Protein AF-A0A7Z9H0T7-F1 (afdb_monomer_lite)

pLDDT: mean 76.83, std 23.68, range [34.0, 98.31]

Secondary structure (DSSP, 8-state):
-------------------------------------SS----EE-TTSSEEEEEEE-GGG-EEEEEEETTTTEEEESS-HHHHHHHHIIIII----GGG--EEEEEEETTTTEEEEEETTEEEEEETTTTEEEEEPPPPPPPPPPP-------------------------

Structure (mmCIF, N/CA/C/O backbone):
data_AF-A0A7Z9H0T7-F1
#
_entry.id   AF-A0A7Z9H0T7-F1
#
loop_
_atom_site.group_PDB
_atom_site.id
_atom_site.type_symbol
_atom_site.label_atom_id
_atom_site.label_alt_id
_atom_site.label_comp_id
_atom_site.label_asym_id
_atom_site.label_entity_id
_atom_site.label_seq_id
_atom_site.pdbx_PDB_ins_code
_atom_site.Cartn_x
_atom_site.Cartn_y
_atom_site.Cartn_z
_atom_site.occupancy
_atom_site.B_iso_or_equiv
_atom_site.auth_seq_id
_atom_site.auth_comp_id
_atom_site.auth_asym_id
_atom_site.auth_atom_id
_atom_site.pdbx_PDB_model_num
ATOM 1 N N . MET A 1 1 ? -47.879 -10.279 92.122 1.00 38.19 1 MET A N 1
ATOM 2 C CA . MET A 1 1 ? -47.307 -11.640 92.227 1.00 38.19 1 MET A CA 1
ATOM 3 C C . MET A 1 1 ? -46.718 -12.068 90.882 1.00 38.19 1 MET A C 1
ATOM 5 O O . MET A 1 1 ? -47.391 -11.897 89.882 1.00 38.19 1 MET A O 1
ATOM 9 N N . LYS A 1 2 ? -45.476 -12.586 90.918 1.00 42.66 2 LYS A N 1
ATOM 10 C CA . LYS A 1 2 ? -44.725 -13.427 89.948 1.00 42.66 2 LYS A CA 1
ATOM 11 C C . LYS A 1 2 ? -44.556 -12.971 88.472 1.00 42.66 2 LYS A C 1
ATOM 13 O O . LYS A 1 2 ? -45.444 -13.134 87.650 1.00 42.66 2 LYS A O 1
ATOM 18 N N . ARG A 1 3 ? -43.328 -12.513 88.148 1.00 45.56 3 ARG A N 1
ATOM 19 C CA . ARG A 1 3 ? -42.686 -12.544 86.800 1.00 45.56 3 ARG A CA 1
ATOM 20 C C . ARG A 1 3 ? -42.368 -14.019 86.411 1.00 45.56 3 ARG A C 1
ATOM 22 O O . ARG A 1 3 ? -42.363 -14.821 87.351 1.00 45.56 3 ARG A O 1
ATOM 29 N N . PRO A 1 4 ? -42.040 -14.422 85.152 1.00 59.78 4 PRO A N 1
ATOM 30 C CA . PRO A 1 4 ? -40.774 -14.043 84.487 1.00 59.78 4 PRO A CA 1
ATOM 31 C C . PRO A 1 4 ? -40.748 -14.035 82.933 1.00 59.78 4 PRO A C 1
ATOM 33 O O . PRO A 1 4 ? -41.679 -14.430 82.242 1.00 59.78 4 PRO A O 1
ATOM 36 N N . HIS A 1 5 ? -39.607 -13.571 82.416 1.00 45.22 5 HIS A N 1
ATOM 37 C CA . HIS A 1 5 ? -39.155 -13.585 81.023 1.00 45.22 5 HIS A CA 1
ATOM 38 C C . HIS A 1 5 ? -38.992 -15.000 80.443 1.00 45.22 5 HIS A C 1
ATOM 40 O O . HIS A 1 5 ? -38.449 -15.857 81.136 1.00 45.22 5 HIS A O 1
ATOM 46 N N . GLN A 1 6 ? -39.272 -15.184 79.145 1.00 56.19 6 GLN A N 1
ATOM 47 C CA . GLN A 1 6 ? -38.563 -16.145 78.285 1.00 56.19 6 GLN A CA 1
ATOM 48 C C . GLN A 1 6 ? -38.379 -15.600 76.858 1.00 56.19 6 GLN A C 1
ATOM 50 O O . GLN A 1 6 ? -39.087 -14.705 76.405 1.00 56.19 6 GLN A O 1
ATOM 55 N N . ARG A 1 7 ? -37.317 -16.094 76.223 1.00 41.81 7 ARG A N 1
ATOM 56 C CA . ARG A 1 7 ? -36.540 -15.547 75.104 1.00 41.81 7 ARG A CA 1
ATOM 57 C C . ARG A 1 7 ? -36.804 -16.362 73.824 1.00 41.81 7 ARG A C 1
ATOM 59 O O . ARG A 1 7 ? -37.208 -17.511 73.922 1.00 41.81 7 ARG A O 1
ATOM 66 N N . LEU A 1 8 ? -36.360 -15.803 72.691 1.00 42.06 8 LEU A N 1
ATOM 67 C CA . LEU A 1 8 ? -36.040 -16.445 71.397 1.00 42.06 8 LEU A CA 1
ATOM 68 C C . LEU A 1 8 ? -37.202 -16.939 70.511 1.00 42.06 8 LEU A C 1
ATOM 70 O O . LEU A 1 8 ? -37.866 -17.912 70.833 1.00 42.06 8 LEU A O 1
ATOM 74 N N . SER A 1 9 ? -37.300 -16.385 69.295 1.00 40.75 9 SER A N 1
ATOM 75 C CA . SER A 1 9 ? -36.936 -17.084 68.041 1.00 40.75 9 SER A CA 1
ATOM 76 C C . SER A 1 9 ? -37.480 -16.323 66.814 1.00 40.75 9 SER A C 1
ATOM 78 O O . SER A 1 9 ? -38.677 -16.080 66.713 1.00 40.75 9 SER A O 1
ATOM 80 N N . MET A 1 10 ? -36.605 -15.953 65.874 1.00 38.53 10 MET A N 1
ATOM 81 C CA . MET A 1 10 ? -36.957 -15.667 64.472 1.00 38.53 10 MET A CA 1
ATOM 82 C C . MET A 1 10 ? -36.254 -16.712 63.601 1.00 38.53 10 MET A C 1
ATOM 84 O O . MET A 1 10 ? -35.109 -17.063 63.896 1.00 38.53 10 MET A O 1
ATOM 88 N N . PRO A 1 11 ? -36.890 -17.161 62.509 1.00 59.88 11 PRO A N 1
ATOM 89 C CA . PRO A 1 11 ? -36.239 -17.063 61.197 1.00 59.88 11 PRO A CA 1
ATOM 90 C C . PRO A 1 11 ? -37.199 -16.662 60.042 1.00 59.88 11 PRO A C 1
ATOM 92 O O . PRO A 1 11 ? -38.396 -16.499 60.271 1.00 59.88 11 PRO A O 1
ATOM 95 N N . PRO A 1 12 ? -36.682 -16.416 58.814 1.00 49.97 12 PRO A N 1
ATOM 96 C CA . PRO A 1 12 ? -37.181 -15.325 57.970 1.00 49.97 12 PRO A CA 1
ATOM 97 C C . PRO A 1 12 ? -37.567 -15.710 56.509 1.00 49.97 12 PRO A C 1
ATOM 99 O O . PRO A 1 12 ? -37.408 -16.853 56.107 1.00 49.97 12 PRO A O 1
ATOM 102 N N . ARG A 1 13 ? -37.914 -14.676 55.708 1.00 48.03 13 ARG A N 1
ATOM 103 C CA . ARG A 1 13 ? -37.646 -14.466 54.251 1.00 48.03 13 ARG A CA 1
ATOM 104 C C . ARG A 1 13 ? -38.574 -15.032 53.139 1.00 48.03 13 ARG A C 1
ATOM 106 O O . ARG A 1 13 ? -38.565 -16.223 52.885 1.00 48.03 13 ARG A O 1
ATOM 113 N N . PHE A 1 14 ? -39.143 -14.068 52.376 1.00 41.41 14 PHE A N 1
ATOM 114 C CA . PHE A 1 14 ? -39.295 -13.929 50.895 1.00 41.41 14 PHE A CA 1
ATOM 115 C C . PHE A 1 14 ? -40.090 -15.017 50.109 1.00 41.41 14 PHE A C 1
ATOM 117 O O . PHE A 1 14 ? -40.122 -16.164 50.509 1.00 41.41 14 PHE A O 1
ATOM 124 N N . ILE A 1 15 ? -40.789 -14.787 48.983 1.00 48.22 15 ILE A N 1
ATOM 125 C CA . ILE A 1 15 ? -40.454 -14.082 47.727 1.00 48.22 15 ILE A CA 1
ATOM 126 C C . ILE A 1 15 ? -41.766 -13.758 46.963 1.00 48.22 15 ILE A C 1
ATOM 128 O O . ILE A 1 15 ? -42.663 -14.593 46.882 1.00 48.22 15 ILE A O 1
ATOM 132 N N . ALA A 1 16 ? -41.847 -12.562 46.369 1.00 41.62 16 ALA A N 1
ATOM 133 C CA . ALA A 1 16 ? -42.889 -12.136 45.431 1.00 41.62 16 ALA A CA 1
ATOM 134 C C . ALA A 1 16 ? -42.656 -12.711 44.017 1.00 41.62 16 ALA A C 1
ATOM 136 O O . ALA A 1 16 ? -41.521 -12.733 43.543 1.00 41.62 16 ALA A O 1
ATOM 137 N N . LEU A 1 17 ? -43.723 -13.134 43.332 1.00 44.12 17 LEU A N 1
ATOM 138 C CA . LEU A 1 17 ? -43.686 -13.702 41.980 1.00 44.12 17 LEU A CA 1
ATOM 139 C C . LEU A 1 17 ? -44.237 -12.678 40.972 1.00 44.12 17 LEU A C 1
ATOM 141 O O . LEU A 1 17 ? -45.419 -12.347 41.014 1.00 44.12 17 LEU A O 1
ATOM 145 N N . ALA A 1 18 ? -43.390 -12.178 40.071 1.00 46.22 18 ALA A N 1
ATOM 146 C CA . ALA A 1 18 ? -43.791 -11.330 38.949 1.00 46.22 18 ALA A CA 1
ATOM 147 C C . ALA A 1 18 ? -43.378 -12.008 37.635 1.00 46.22 18 ALA A C 1
ATOM 149 O O . ALA A 1 18 ? -42.194 -12.150 37.339 1.00 46.22 18 ALA A O 1
ATOM 150 N N . THR A 1 19 ? -44.359 -12.457 36.857 1.00 47.88 19 THR A N 1
ATOM 151 C CA . THR A 1 19 ? -44.181 -13.035 35.518 1.00 47.88 19 THR A CA 1
ATOM 152 C C . THR A 1 19 ? -44.287 -11.945 34.453 1.00 47.88 19 THR A C 1
ATOM 154 O O . THR A 1 19 ? -45.320 -11.286 34.359 1.00 47.88 19 THR A O 1
ATOM 157 N N . LEU A 1 20 ? -43.251 -11.786 33.624 1.00 46.03 20 LEU A N 1
ATOM 158 C CA . LEU A 1 20 ? -43.242 -10.896 32.458 1.00 46.03 20 LEU A CA 1
ATOM 159 C C . LEU A 1 20 ? -43.006 -11.730 31.184 1.00 46.03 20 LEU A C 1
ATOM 161 O O . LEU A 1 20 ? -41.933 -12.307 31.023 1.00 46.03 20 LEU A O 1
ATOM 165 N N . LEU A 1 21 ? -43.990 -11.794 30.279 1.00 50.50 21 LEU A N 1
ATOM 166 C CA . LEU A 1 21 ? -43.798 -12.281 28.906 1.00 50.50 21 LEU A CA 1
ATOM 167 C C . LEU A 1 21 ? -43.440 -11.095 28.001 1.00 50.50 21 LEU A C 1
ATOM 169 O O . LEU A 1 21 ? -44.240 -10.176 27.850 1.00 50.50 21 LEU A O 1
ATOM 173 N N . ALA A 1 22 ? -42.271 -11.139 27.363 1.00 47.81 22 ALA A N 1
ATOM 174 C CA . ALA A 1 22 ? -41.897 -10.217 26.294 1.00 47.81 22 ALA A CA 1
ATOM 175 C C . ALA A 1 22 ? -41.795 -10.992 24.974 1.00 47.81 22 ALA A C 1
ATOM 177 O O . ALA A 1 22 ? -40.894 -11.807 24.785 1.00 47.81 22 ALA A O 1
ATOM 178 N N . THR A 1 23 ? -42.728 -10.752 24.054 1.00 56.25 23 THR A N 1
ATOM 179 C CA . THR A 1 23 ? -42.653 -11.260 22.680 1.00 56.25 23 THR A CA 1
ATOM 180 C C . THR A 1 23 ? -41.768 -10.337 21.846 1.00 56.25 23 THR A C 1
ATOM 182 O O . THR A 1 23 ? -42.097 -9.166 21.657 1.00 56.25 23 THR A O 1
ATOM 185 N N . VAL A 1 24 ? -40.655 -10.860 21.331 1.00 60.03 24 VAL A N 1
ATOM 186 C CA . VAL A 1 24 ? -39.777 -10.160 20.382 1.00 60.03 24 VAL A CA 1
ATOM 187 C C . VAL A 1 24 ? -40.143 -10.602 18.968 1.00 60.03 24 VAL A C 1
ATOM 189 O O . VAL A 1 24 ? -39.840 -11.723 18.569 1.00 60.03 24 VAL A O 1
ATOM 192 N N . SER A 1 25 ? -40.772 -9.719 18.194 1.00 57.50 25 SER A N 1
ATOM 193 C CA . SER A 1 25 ? -40.967 -9.927 16.756 1.00 57.50 25 SER A CA 1
ATOM 194 C C . SER A 1 25 ? -39.775 -9.350 15.998 1.00 57.50 25 SER A C 1
ATOM 196 O O . SER A 1 25 ? -39.667 -8.139 15.812 1.00 57.50 25 SER A O 1
ATOM 198 N N . LEU A 1 26 ? -38.861 -10.221 15.569 1.00 61.12 26 LEU A N 1
ATOM 199 C CA . LEU A 1 26 ? -37.739 -9.860 14.708 1.00 61.12 26 LEU A CA 1
ATOM 200 C C . LEU A 1 26 ? -38.194 -9.882 13.242 1.00 61.12 26 LEU A C 1
ATOM 202 O O . LEU A 1 26 ? -38.268 -10.939 12.620 1.00 61.12 26 LEU A O 1
ATOM 206 N N . VAL A 1 27 ? -38.491 -8.711 12.677 1.00 59.38 27 VAL A N 1
ATOM 207 C CA . VAL A 1 27 ? -38.710 -8.567 11.231 1.00 59.38 27 VAL A CA 1
ATOM 208 C C . VAL A 1 27 ? -37.348 -8.458 10.547 1.00 59.38 27 VAL A C 1
ATOM 210 O O . VAL A 1 27 ? -36.716 -7.404 10.550 1.00 59.38 27 VAL A O 1
ATOM 213 N N . LEU A 1 28 ? -36.880 -9.559 9.956 1.00 56.97 28 LEU A N 1
ATOM 214 C CA . LEU A 1 28 ? -35.663 -9.589 9.146 1.00 56.97 28 LEU A CA 1
ATOM 215 C C . LEU A 1 28 ? -36.010 -9.264 7.684 1.00 56.97 28 LEU A C 1
ATOM 217 O O . LEU A 1 28 ? -36.194 -10.153 6.859 1.00 56.97 28 LEU A O 1
ATOM 221 N N . SER A 1 29 ? -36.127 -7.979 7.352 1.00 58.94 29 SER A N 1
ATOM 222 C CA . SER A 1 29 ? -36.155 -7.543 5.950 1.00 58.94 29 SER A CA 1
ATOM 223 C C . SER A 1 29 ? -34.753 -7.123 5.527 1.00 58.94 29 SER A C 1
ATOM 225 O O . SER A 1 29 ? -34.306 -6.019 5.824 1.00 58.94 29 SER A O 1
ATOM 227 N N . GLY A 1 30 ? -34.046 -8.021 4.845 1.00 56.75 30 GLY A N 1
ATOM 228 C CA . GLY A 1 30 ? -32.760 -7.732 4.222 1.00 56.75 30 GLY A CA 1
ATOM 229 C C . GLY A 1 30 ? -32.694 -8.382 2.850 1.00 56.75 30 GLY A C 1
ATOM 230 O O . GLY A 1 30 ? -32.407 -9.571 2.746 1.00 56.75 30 GLY A O 1
ATOM 231 N N . SER A 1 31 ? -32.953 -7.608 1.797 1.00 58.19 31 SER A N 1
ATOM 232 C CA . SER A 1 31 ? -32.694 -8.028 0.419 1.00 58.19 31 SER A CA 1
ATOM 233 C C . SER A 1 31 ? -31.190 -8.223 0.230 1.00 58.19 31 SER A C 1
ATOM 235 O O . SER A 1 31 ? -30.456 -7.275 -0.039 1.00 58.19 31 SER A O 1
ATOM 237 N N . ALA A 1 32 ? -30.713 -9.456 0.391 1.00 58.38 32 ALA A N 1
ATOM 238 C CA . ALA A 1 32 ? -29.343 -9.842 0.082 1.00 58.38 32 ALA A CA 1
ATOM 239 C C . ALA A 1 32 ? -29.193 -10.051 -1.434 1.00 58.38 32 ALA A C 1
ATOM 241 O O . ALA A 1 32 ? -29.052 -11.172 -1.916 1.00 58.38 32 ALA A O 1
ATOM 242 N N . LEU A 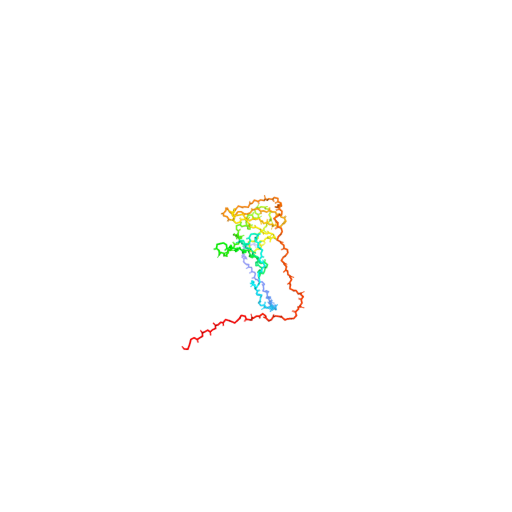1 33 ? -29.230 -8.963 -2.206 1.00 61.28 33 LEU A N 1
ATOM 243 C CA . LEU A 1 33 ? -28.651 -8.986 -3.547 1.00 61.28 33 LEU A CA 1
ATOM 244 C C . LEU A 1 33 ? -27.138 -9.122 -3.352 1.00 61.28 33 LEU A C 1
ATOM 246 O O . LEU A 1 33 ? -26.496 -8.212 -2.834 1.00 61.28 33 LEU A O 1
ATOM 250 N N . GLY A 1 34 ? -26.583 -10.292 -3.665 1.00 68.44 34 GLY A N 1
ATOM 251 C CA . GLY A 1 34 ? -25.161 -10.566 -3.467 1.00 68.44 34 GLY A CA 1
ATOM 252 C C . GLY A 1 34 ? -24.291 -9.519 -4.168 1.00 68.44 34 GLY A C 1
ATOM 253 O O . GLY A 1 34 ? -24.346 -9.377 -5.388 1.00 68.44 34 GLY A O 1
ATOM 254 N N . GLU A 1 35 ? -23.485 -8.780 -3.405 1.00 76.31 35 GLU A N 1
ATOM 255 C CA . GLU A 1 35 ? -22.536 -7.825 -3.975 1.00 76.31 35 GLU A CA 1
ATOM 256 C C . GLU A 1 35 ? -21.362 -8.575 -4.624 1.00 76.31 35 GLU A C 1
ATOM 258 O O . GLU A 1 35 ? -20.652 -9.350 -3.979 1.00 76.31 35 GLU A O 1
ATOM 263 N N . ILE A 1 36 ? -21.141 -8.336 -5.920 1.00 81.00 36 ILE A N 1
ATOM 264 C CA . ILE A 1 36 ? -20.019 -8.914 -6.668 1.00 81.00 36 ILE A CA 1
ATOM 265 C C . ILE A 1 36 ? -18.810 -7.983 -6.544 1.00 81.00 36 ILE A C 1
ATOM 267 O O . ILE A 1 36 ? -18.735 -6.935 -7.188 1.00 81.00 36 ILE A O 1
ATOM 271 N N . TYR A 1 37 ? -17.828 -8.384 -5.741 1.00 85.12 37 TYR A N 1
ATOM 272 C CA . TYR A 1 37 ? -16.568 -7.656 -5.590 1.00 85.12 37 TYR A CA 1
ATOM 273 C C . TYR A 1 37 ? -15.529 -8.089 -6.630 1.00 85.12 37 TYR A C 1
ATOM 275 O O . TYR A 1 37 ? -15.590 -9.186 -7.179 1.00 85.12 37 TYR A O 1
ATOM 283 N N . LYS A 1 38 ? -14.521 -7.235 -6.862 1.00 87.75 38 LYS A N 1
ATOM 284 C CA . LYS A 1 38 ? -13.362 -7.523 -7.736 1.00 87.75 38 LYS A CA 1
ATOM 285 C C . LYS A 1 38 ? -13.716 -7.766 -9.220 1.00 87.75 38 LYS A C 1
ATOM 287 O O . LYS A 1 38 ? -12.880 -8.266 -9.964 1.00 87.75 38 LYS A O 1
ATOM 292 N N . SER A 1 39 ? -14.911 -7.372 -9.673 1.00 86.62 39 SER A N 1
ATOM 293 C CA . SER A 1 39 ? -15.363 -7.516 -11.071 1.00 86.62 39 SER A CA 1
ATOM 294 C C . SER A 1 39 ? -14.638 -6.593 -12.057 1.00 86.62 39 SER A C 1
ATOM 296 O O . SER A 1 39 ? -14.553 -6.886 -13.249 1.00 86.62 39 SER A O 1
ATOM 298 N N . ARG A 1 40 ? -14.103 -5.470 -11.567 1.00 88.19 40 ARG A N 1
ATOM 299 C CA . ARG A 1 40 ? -13.267 -4.528 -12.317 1.00 88.19 40 ARG A CA 1
ATOM 300 C C . ARG A 1 40 ? -12.114 -4.057 -11.443 1.00 88.19 40 ARG A C 1
ATOM 302 O O . ARG A 1 40 ? -12.267 -3.915 -10.231 1.00 88.19 40 ARG A O 1
ATOM 309 N N . ILE A 1 41 ? -10.984 -3.765 -12.076 1.00 92.25 41 ILE A N 1
ATOM 310 C CA . ILE A 1 41 ? -9.829 -3.138 -11.432 1.00 92.25 41 ILE A CA 1
ATOM 311 C C . ILE A 1 41 ? -9.539 -1.790 -12.092 1.00 92.25 41 ILE A C 1
ATOM 313 O O . ILE A 1 41 ? -9.774 -1.613 -13.285 1.00 92.25 41 ILE A O 1
ATOM 317 N N . SER A 1 42 ? -9.011 -0.848 -11.314 1.00 93.75 42 SER A N 1
ATOM 318 C CA . SER A 1 42 ? -8.485 0.423 -11.818 1.00 93.75 42 SER A CA 1
ATOM 319 C C . SER A 1 42 ? -6.971 0.448 -11.584 1.00 93.75 42 SER A C 1
ATOM 321 O O . SER A 1 42 ? -6.538 0.755 -10.468 1.00 93.75 42 SER A O 1
ATOM 323 N N . PRO A 1 43 ? -6.160 0.035 -12.576 1.00 96.25 43 PRO A N 1
ATOM 324 C CA . PRO A 1 43 ? -4.717 -0.062 -12.416 1.00 96.25 43 PRO A CA 1
ATOM 325 C C . PRO A 1 43 ? -4.052 1.317 -12.480 1.00 96.25 43 PRO A C 1
ATOM 327 O O . PRO A 1 43 ? -4.247 2.094 -13.417 1.00 96.25 43 PRO A O 1
ATOM 330 N N . GLN A 1 44 ? -3.215 1.594 -11.490 1.00 96.75 44 GLN A N 1
ATOM 331 C CA . GLN A 1 44 ? -2.312 2.733 -11.429 1.00 96.75 44 GLN A CA 1
ATOM 332 C C . GLN A 1 44 ? -0.924 2.260 -11.856 1.00 96.75 44 GLN A C 1
ATOM 334 O O . GLN A 1 44 ? -0.274 1.489 -11.152 1.00 96.75 44 GLN A O 1
ATOM 339 N N . TRP A 1 45 ? -0.516 2.685 -13.047 1.00 95.81 45 TRP A N 1
ATOM 340 C CA . TRP A 1 45 ? 0.708 2.232 -13.704 1.00 95.81 45 TRP A CA 1
ATOM 341 C C . TRP A 1 45 ? 1.915 3.063 -13.287 1.00 95.81 45 TRP A C 1
ATOM 343 O O . TRP A 1 45 ? 1.786 4.273 -13.088 1.00 95.81 45 TRP A O 1
ATOM 353 N N . SER A 1 46 ? 3.078 2.422 -13.210 1.00 94.31 46 SER A N 1
ATOM 354 C CA . SER A 1 46 ? 4.362 3.110 -13.129 1.00 94.31 46 SER A CA 1
ATOM 355 C C . SER A 1 46 ? 4.691 3.823 -14.443 1.00 94.31 46 SER A C 1
ATOM 357 O O . SER A 1 46 ? 4.162 3.479 -15.500 1.00 94.31 46 SER A O 1
ATOM 359 N N . ALA A 1 47 ? 5.554 4.840 -14.386 1.00 90.06 47 ALA A N 1
ATOM 360 C CA . ALA A 1 47 ? 5.897 5.648 -15.561 1.00 90.06 47 ALA A CA 1
ATOM 361 C C . ALA A 1 47 ? 6.616 4.840 -16.657 1.00 90.06 47 ALA A C 1
ATOM 363 O O . ALA A 1 47 ? 6.427 5.086 -17.842 1.00 90.06 47 ALA A O 1
ATOM 364 N N . ASP A 1 48 ? 7.408 3.856 -16.244 1.00 91.69 48 ASP A N 1
ATOM 365 C CA . ASP A 1 48 ? 8.168 2.931 -17.086 1.00 91.69 48 ASP A CA 1
ATOM 366 C C . ASP A 1 48 ? 7.368 1.678 -17.493 1.00 91.69 48 ASP A C 1
ATOM 368 O O . ASP A 1 48 ? 7.910 0.789 -18.143 1.00 91.69 48 ASP A O 1
ATOM 372 N N . ASN A 1 49 ? 6.090 1.574 -17.104 1.00 94.44 49 ASN A N 1
ATOM 373 C CA . ASN A 1 49 ? 5.230 0.402 -17.316 1.00 94.44 49 ASN A CA 1
ATOM 374 C C . ASN A 1 49 ? 5.799 -0.931 -16.778 1.00 94.44 49 ASN A C 1
ATOM 376 O O . ASN A 1 49 ? 5.348 -1.999 -17.191 1.00 94.44 49 ASN A O 1
ATOM 380 N N . SER A 1 50 ? 6.760 -0.903 -15.848 1.00 95.44 50 SER A N 1
ATOM 381 C CA . SER A 1 50 ? 7.340 -2.112 -15.242 1.00 95.44 50 SER A CA 1
ATOM 382 C C . SER A 1 50 ? 6.447 -2.746 -14.174 1.00 95.44 50 SER A C 1
ATOM 384 O O . SER A 1 50 ? 6.583 -3.930 -13.862 1.00 95.44 50 SER A O 1
ATOM 386 N N . HIS A 1 51 ? 5.518 -1.979 -13.605 1.00 97.31 51 HIS A N 1
ATOM 387 C CA . HIS A 1 51 ? 4.582 -2.459 -12.600 1.00 97.31 51 HIS A CA 1
ATOM 388 C C . HIS A 1 51 ? 3.309 -1.610 -12.568 1.00 97.31 51 HIS A C 1
ATOM 390 O O . HIS A 1 51 ? 3.238 -0.492 -13.083 1.00 97.31 51 HIS A O 1
ATOM 396 N N . PHE A 1 52 ? 2.278 -2.135 -11.920 1.00 97.56 52 PHE A N 1
ATOM 397 C CA . PHE A 1 52 ? 1.095 -1.362 -11.567 1.00 97.56 52 PHE A CA 1
ATOM 398 C C . PHE A 1 52 ? 0.523 -1.844 -10.241 1.00 97.56 52 PHE A C 1
ATOM 400 O O . PHE A 1 52 ? 0.790 -2.956 -9.785 1.00 97.56 52 PHE A O 1
ATOM 407 N N . TRP A 1 53 ? -0.305 -1.016 -9.619 1.00 97.94 53 TRP A N 1
ATOM 408 C CA . TRP A 1 53 ? -1.061 -1.402 -8.435 1.00 97.94 53 TRP A CA 1
ATOM 409 C C . TRP A 1 53 ? -2.538 -1.061 -8.6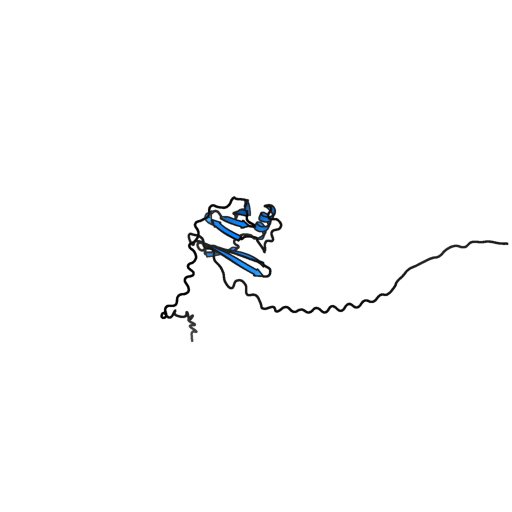01 1.00 97.94 53 TRP A C 1
ATOM 411 O O . TRP A 1 53 ? -2.915 -0.249 -9.440 1.00 97.94 53 TRP A O 1
ATOM 421 N N . TYR A 1 54 ? -3.400 -1.686 -7.810 1.00 97.25 54 TYR A N 1
ATOM 422 C CA . TYR A 1 54 ? -4.814 -1.324 -7.748 1.00 97.25 54 TYR A CA 1
ATOM 423 C C . TYR A 1 54 ? -5.376 -1.545 -6.348 1.00 97.25 54 TYR A C 1
ATOM 425 O O . TYR A 1 54 ? -4.798 -2.257 -5.523 1.00 97.25 54 TYR A O 1
ATOM 433 N N . ARG A 1 55 ? -6.526 -0.919 -6.091 1.00 97.25 55 ARG A N 1
ATOM 434 C CA . ARG A 1 55 ? -7.294 -1.085 -4.858 1.00 97.25 55 ARG A CA 1
ATOM 435 C C . ARG A 1 55 ? -8.578 -1.856 -5.139 1.00 97.25 55 ARG A C 1
ATOM 437 O O . ARG A 1 55 ? -9.365 -1.436 -5.983 1.00 97.25 55 ARG A O 1
ATOM 444 N N . ASN A 1 56 ? -8.825 -2.916 -4.380 1.00 95.88 56 ASN A N 1
ATOM 445 C CA . ASN A 1 56 ? -10.147 -3.529 -4.288 1.00 95.88 56 ASN A CA 1
ATOM 446 C C . ASN A 1 56 ? -10.923 -2.870 -3.149 1.00 95.88 56 ASN A C 1
ATOM 448 O O . ASN A 1 56 ? -10.416 -2.786 -2.031 1.00 95.88 56 ASN A O 1
ATOM 452 N N . ASN A 1 57 ? -12.155 -2.450 -3.424 1.00 93.31 57 ASN A N 1
ATOM 453 C CA . ASN A 1 57 ? -13.121 -2.106 -2.385 1.00 93.31 57 ASN A CA 1
ATOM 454 C C . ASN A 1 57 ? -13.992 -3.341 -2.124 1.00 93.31 57 ASN A C 1
ATOM 456 O O . ASN A 1 57 ? -14.500 -3.941 -3.071 1.00 93.31 57 ASN A O 1
ATOM 460 N N . LEU A 1 58 ? -14.123 -3.726 -0.859 1.00 93.50 58 LEU A N 1
ATOM 461 C CA . LEU A 1 58 ? -14.817 -4.925 -0.399 1.00 93.50 58 LEU A CA 1
ATOM 462 C C . LEU A 1 58 ? -15.964 -4.565 0.552 1.00 93.50 58 LEU A C 1
ATOM 464 O O . LEU A 1 58 ? -16.149 -3.402 0.928 1.00 93.50 58 LEU A O 1
ATOM 468 N N . ALA A 1 59 ? -16.699 -5.596 0.970 1.00 92.31 59 ALA A N 1
ATOM 469 C CA . ALA A 1 59 ? -17.788 -5.502 1.930 1.00 92.31 59 ALA A CA 1
ATOM 470 C C . ALA A 1 59 ? -17.406 -4.687 3.169 1.00 92.31 59 ALA A C 1
ATOM 472 O O . ALA A 1 59 ? -16.268 -4.728 3.652 1.00 92.31 59 ALA A O 1
ATOM 473 N N . LYS A 1 60 ? -18.388 -3.970 3.724 1.00 90.62 60 LYS A N 1
ATOM 474 C CA . LYS A 1 60 ? -18.232 -3.208 4.975 1.00 90.62 60 LYS A CA 1
ATOM 475 C C . LYS A 1 60 ? -17.053 -2.220 4.919 1.00 90.62 60 LYS A C 1
ATOM 477 O O . LYS A 1 60 ? -16.389 -1.989 5.931 1.00 90.62 60 LYS A O 1
ATOM 482 N N . GLY A 1 61 ? -16.758 -1.668 3.740 1.00 90.25 61 GLY A N 1
ATOM 483 C CA . GLY A 1 61 ? -15.705 -0.672 3.529 1.00 90.25 61 GLY A CA 1
ATOM 484 C C . GLY A 1 61 ? -14.275 -1.208 3.631 1.00 90.25 61 GLY A C 1
ATOM 485 O O . GLY A 1 61 ? -13.345 -0.401 3.698 1.00 90.25 61 GLY A O 1
ATOM 486 N N . ALA A 1 62 ? -14.086 -2.532 3.664 1.00 95.31 62 ALA A N 1
ATOM 487 C CA . ALA A 1 62 ? -12.757 -3.125 3.656 1.00 95.31 62 ALA A CA 1
ATOM 488 C C . ALA A 1 62 ? -12.038 -2.849 2.326 1.00 95.31 62 ALA A C 1
ATOM 490 O O . ALA A 1 62 ? -12.66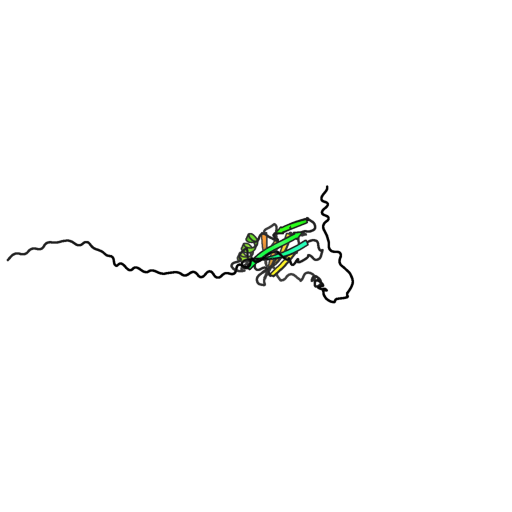5 -2.676 1.278 1.00 95.31 62 ALA A O 1
ATOM 491 N N . ARG A 1 63 ? -10.710 -2.754 2.365 1.00 95.69 63 ARG A N 1
ATOM 492 C CA . ARG A 1 63 ? -9.883 -2.397 1.210 1.00 95.69 63 ARG A CA 1
ATOM 493 C C . ARG A 1 63 ? -8.659 -3.291 1.137 1.00 95.69 63 ARG A C 1
ATOM 495 O O . ARG A 1 63 ? -7.989 -3.514 2.142 1.00 95.69 63 ARG A O 1
ATOM 502 N N . GLU A 1 64 ? -8.340 -3.738 -0.071 1.00 95.88 64 GLU A N 1
ATOM 503 C CA . GLU A 1 64 ? -7.089 -4.436 -0.364 1.00 95.88 64 GLU A CA 1
ATOM 504 C C . GLU A 1 64 ? -6.275 -3.669 -1.395 1.00 95.88 64 GLU A C 1
ATOM 506 O O . GLU A 1 64 ? -6.833 -3.174 -2.375 1.00 95.88 64 GLU A O 1
ATOM 511 N N . PHE A 1 65 ? -4.960 -3.611 -1.200 1.00 97.88 65 PHE A N 1
ATOM 512 C CA . PHE A 1 65 ? -4.028 -3.009 -2.146 1.00 97.88 65 PHE A CA 1
ATOM 513 C C . PHE A 1 65 ? -3.164 -4.109 -2.750 1.00 97.88 65 PHE A C 1
ATOM 515 O O . PHE A 1 65 ? -2.491 -4.852 -2.034 1.00 97.88 65 PHE A O 1
ATOM 522 N N . VAL A 1 66 ? -3.193 -4.223 -4.073 1.00 97.94 66 VAL A N 1
ATOM 523 C CA . VAL A 1 66 ? -2.487 -5.272 -4.812 1.00 97.94 66 VAL A CA 1
ATOM 524 C C . VAL A 1 66 ? -1.438 -4.627 -5.698 1.00 97.94 66 VAL A C 1
ATOM 526 O O . VAL A 1 66 ? -1.739 -3.669 -6.406 1.00 97.94 66 VAL A O 1
ATOM 529 N N . LEU A 1 67 ? -0.227 -5.175 -5.670 1.00 98.19 67 LEU A N 1
ATOM 530 C CA . LEU A 1 67 ? 0.876 -4.821 -6.553 1.00 98.19 67 LEU A CA 1
ATOM 531 C C . LEU A 1 67 ? 1.094 -5.950 -7.565 1.00 98.19 67 LEU A C 1
ATOM 533 O O . LEU A 1 67 ? 1.118 -7.128 -7.198 1.00 98.19 67 LEU A O 1
ATOM 537 N N . VAL A 1 68 ? 1.283 -5.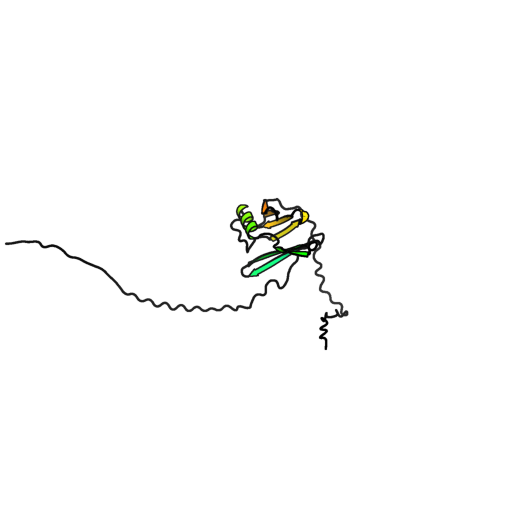572 -8.823 1.00 98.31 68 VAL A N 1
ATOM 538 C CA . VAL A 1 68 ? 1.686 -6.459 -9.912 1.00 98.31 68 VAL A CA 1
ATOM 539 C C . VAL A 1 68 ? 3.019 -5.968 -10.461 1.00 98.31 68 VAL A C 1
ATOM 541 O O . VAL A 1 68 ? 3.109 -4.847 -10.955 1.00 98.31 68 VAL A O 1
ATOM 544 N N . ASP A 1 69 ? 4.043 -6.808 -10.355 1.00 97.50 69 ASP A N 1
ATOM 545 C CA . ASP A 1 69 ? 5.372 -6.590 -10.928 1.00 97.50 69 ASP A CA 1
ATOM 546 C C . ASP A 1 69 ? 5.451 -7.382 -12.237 1.00 97.50 69 ASP A C 1
ATOM 548 O O . ASP A 1 69 ? 5.397 -8.615 -12.219 1.00 97.50 69 ASP A O 1
ATOM 552 N N . LEU A 1 70 ? 5.520 -6.676 -13.369 1.00 97.00 70 LEU A N 1
ATOM 553 C CA . LEU A 1 70 ? 5.504 -7.286 -14.702 1.00 97.00 70 LEU A CA 1
ATOM 554 C C . LEU A 1 70 ? 6.863 -7.873 -15.074 1.00 97.00 70 LEU A C 1
ATOM 556 O O . LEU A 1 70 ? 6.910 -8.834 -15.832 1.00 97.00 70 LEU A O 1
ATOM 560 N N . GLN A 1 71 ? 7.946 -7.337 -14.510 1.00 94.75 71 GLN A N 1
ATOM 561 C CA . GLN A 1 71 ? 9.297 -7.845 -14.743 1.00 94.75 71 GLN A CA 1
ATOM 562 C C . GLN A 1 71 ? 9.481 -9.213 -14.085 1.00 94.75 71 GLN A C 1
ATOM 564 O O . GLN A 1 71 ? 10.098 -10.106 -14.654 1.00 94.75 71 GLN A O 1
ATOM 569 N N . LYS A 1 72 ? 8.900 -9.401 -12.895 1.00 95.38 72 LYS A N 1
ATOM 570 C CA . LYS A 1 72 ? 8.933 -10.684 -12.173 1.00 95.38 72 LYS A CA 1
ATOM 571 C C . LYS A 1 72 ? 7.733 -11.584 -12.459 1.00 95.38 72 LYS A C 1
ATOM 573 O O . LYS A 1 72 ? 7.712 -12.716 -11.989 1.00 95.38 72 LYS A O 1
ATOM 578 N N . GLY A 1 73 ? 6.707 -11.079 -13.143 1.00 96.31 73 GLY A N 1
ATOM 579 C CA . GLY A 1 73 ? 5.447 -11.796 -13.352 1.00 96.31 73 GLY A CA 1
ATOM 580 C C . GLY A 1 73 ? 4.706 -12.120 -12.048 1.00 96.31 73 GLY A C 1
ATOM 581 O O . GLY A 1 73 ? 4.034 -13.145 -11.959 1.00 96.31 73 GLY A O 1
ATOM 582 N N . THR A 1 74 ? 4.834 -11.281 -11.013 1.00 97.44 74 THR A N 1
ATOM 583 C CA . THR A 1 74 ? 4.249 -11.558 -9.688 1.00 97.44 74 THR A CA 1
ATOM 584 C C . THR A 1 74 ? 3.061 -10.661 -9.379 1.00 97.44 74 THR A C 1
ATOM 586 O O . THR A 1 74 ? 3.033 -9.480 -9.723 1.00 97.44 74 THR A O 1
ATOM 589 N N . ARG A 1 75 ? 2.084 -11.221 -8.663 1.00 97.50 75 ARG A N 1
ATOM 590 C CA . ARG A 1 75 ? 0.927 -10.510 -8.114 1.00 97.50 75 ARG A CA 1
ATOM 591 C C . ARG A 1 75 ? 0.857 -10.778 -6.618 1.00 97.50 75 ARG A C 1
ATOM 593 O O . ARG A 1 75 ? 0.690 -11.921 -6.207 1.00 97.50 75 ARG A O 1
ATOM 600 N N . GLN A 1 76 ? 0.945 -9.730 -5.810 1.00 97.25 76 GLN A N 1
ATOM 601 C CA . GLN A 1 76 ? 1.041 -9.843 -4.354 1.00 97.25 76 GLN A CA 1
ATOM 602 C C . GLN A 1 76 ? 0.335 -8.688 -3.642 1.00 97.25 76 GLN A C 1
ATOM 604 O O . GLN A 1 76 ? -0.013 -7.677 -4.257 1.00 97.25 76 GLN A O 1
ATOM 609 N N . ALA A 1 77 ? 0.142 -8.816 -2.328 1.00 97.38 77 ALA A N 1
ATOM 610 C CA . ALA A 1 77 ? -0.243 -7.674 -1.509 1.00 97.38 77 ALA A CA 1
ATOM 611 C C . ALA A 1 77 ? 0.803 -6.555 -1.653 1.00 97.38 77 ALA A C 1
ATOM 613 O O . ALA A 1 77 ? 2.013 -6.800 -1.667 1.00 97.38 77 ALA A O 1
ATOM 614 N N . ALA A 1 78 ? 0.334 -5.315 -1.768 1.00 96.94 78 ALA A N 1
ATOM 615 C CA . ALA A 1 78 ? 1.192 -4.140 -1.882 1.00 96.94 78 ALA A CA 1
ATOM 616 C C . ALA A 1 78 ? 2.175 -4.025 -0.701 1.00 96.94 78 ALA A C 1
ATOM 618 O O . ALA A 1 78 ? 3.349 -3.688 -0.875 1.00 96.94 78 ALA A O 1
ATOM 619 N N . PHE A 1 79 ? 1.690 -4.337 0.498 1.00 96.00 79 PHE A N 1
ATOM 620 C CA . PHE A 1 79 ? 2.406 -4.307 1.769 1.00 96.00 79 PHE A CA 1
ATOM 621 C C . PHE A 1 79 ? 1.641 -5.160 2.793 1.00 96.00 79 PHE A C 1
ATOM 623 O O . PHE A 1 79 ? 0.488 -5.531 2.573 1.00 96.00 79 PHE A O 1
ATOM 630 N N . ASP A 1 80 ? 2.270 -5.443 3.931 1.00 96.69 80 ASP A N 1
ATOM 631 C CA . ASP A 1 80 ? 1.599 -6.049 5.082 1.00 96.69 80 ASP A CA 1
ATOM 632 C C . ASP A 1 80 ? 0.644 -5.025 5.723 1.00 96.69 80 ASP A C 1
ATOM 634 O O . ASP A 1 80 ? 1.079 -4.011 6.278 1.00 96.69 80 ASP A O 1
ATOM 638 N N . HIS A 1 81 ? -0.665 -5.269 5.619 1.00 97.12 81 HIS A N 1
ATOM 639 C CA 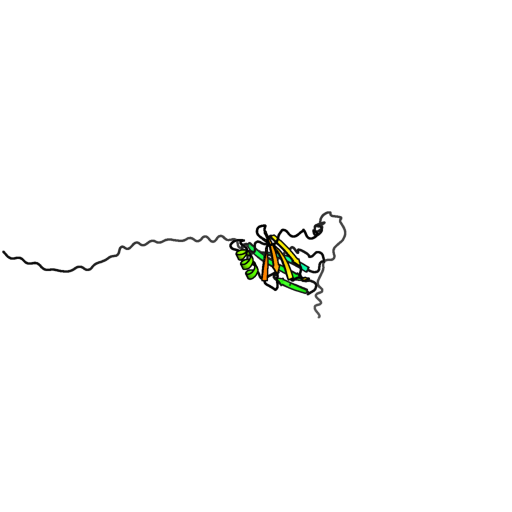. HIS A 1 81 ? -1.679 -4.335 6.110 1.00 97.12 81 HIS A CA 1
ATOM 640 C C . HIS A 1 81 ? -1.681 -4.199 7.635 1.00 97.12 81 HIS A C 1
ATOM 642 O O . HIS A 1 81 ? -1.985 -3.119 8.139 1.00 97.12 81 HIS A O 1
ATOM 648 N N . GLN A 1 82 ? -1.367 -5.268 8.373 1.00 97.62 82 GLN A N 1
ATOM 649 C CA . GLN A 1 82 ? -1.360 -5.243 9.835 1.00 97.62 82 GLN A CA 1
ATOM 650 C C . GLN A 1 82 ? -0.188 -4.410 10.342 1.00 97.62 82 GLN A C 1
ATOM 652 O O . GLN A 1 82 ? -0.376 -3.506 11.158 1.00 97.62 82 GLN A O 1
ATOM 657 N N . ARG A 1 83 ? 1.009 -4.652 9.796 1.00 98.00 83 ARG A N 1
ATOM 658 C CA . ARG A 1 83 ? 2.214 -3.891 10.152 1.00 98.00 83 ARG A CA 1
ATOM 659 C C . ARG A 1 83 ? 2.076 -2.423 9.782 1.00 98.00 83 ARG A C 1
ATOM 661 O O . ARG A 1 83 ? 2.400 -1.562 10.595 1.00 98.00 83 ARG A O 1
ATOM 668 N N . LEU A 1 84 ? 1.550 -2.130 8.594 1.00 98.06 84 LEU A N 1
ATOM 669 C CA . LEU A 1 84 ? 1.355 -0.747 8.173 1.00 98.06 84 LEU A CA 1
ATOM 670 C C . LEU A 1 84 ? 0.299 -0.029 9.025 1.00 98.06 84 LEU A C 1
ATOM 672 O O . LEU A 1 84 ? 0.512 1.116 9.410 1.00 98.06 84 LEU A O 1
ATOM 676 N N . ALA A 1 85 ? -0.819 -0.682 9.354 1.00 98.06 85 ALA A N 1
ATOM 677 C CA . ALA A 1 85 ? -1.842 -0.100 10.223 1.00 98.06 85 ALA A CA 1
ATOM 678 C C . ALA A 1 85 ? -1.295 0.239 11.614 1.00 98.06 85 ALA A C 1
ATOM 680 O O . ALA A 1 85 ? -1.518 1.345 12.113 1.00 98.06 85 ALA A O 1
ATOM 681 N N . LYS A 1 86 ? -0.525 -0.682 12.204 1.00 98.25 86 LYS A N 1
ATOM 682 C CA . LYS A 1 86 ? 0.160 -0.455 13.478 1.00 98.25 86 LYS A CA 1
ATOM 683 C C . LYS A 1 86 ? 1.106 0.745 13.388 1.00 98.25 86 LYS A C 1
ATOM 685 O O . LYS A 1 86 ? 0.950 1.687 14.158 1.00 98.25 86 LYS A O 1
ATOM 690 N N . ALA A 1 87 ? 1.985 0.771 12.387 1.00 98.00 87 ALA A N 1
ATOM 691 C CA . ALA A 1 87 ? 2.941 1.861 12.202 1.00 98.00 87 ALA A CA 1
ATOM 692 C C . ALA A 1 87 ? 2.261 3.223 11.963 1.00 98.00 87 ALA A C 1
ATOM 694 O O . ALA A 1 87 ? 2.710 4.246 12.473 1.00 98.00 87 ALA A O 1
ATOM 695 N N . LEU A 1 88 ? 1.154 3.260 11.212 1.00 98.12 88 LEU A N 1
ATOM 696 C CA . LEU A 1 88 ? 0.380 4.489 11.011 1.00 98.12 88 LEU A CA 1
ATOM 697 C C . LEU A 1 88 ? -0.280 4.964 12.311 1.00 98.12 88 LEU A C 1
ATOM 699 O O . LEU A 1 88 ? -0.315 6.169 12.566 1.00 98.12 88 LEU A O 1
ATOM 703 N N . SER A 1 89 ? -0.784 4.037 13.128 1.00 97.75 89 SER A N 1
ATOM 704 C CA . SER A 1 89 ? -1.371 4.361 14.433 1.00 97.75 89 SER A CA 1
ATOM 705 C C . SER A 1 89 ? -0.317 4.960 15.369 1.00 97.75 89 SER A C 1
ATOM 707 O O . SER A 1 89 ? -0.537 6.032 15.931 1.00 97.75 89 SER A O 1
ATOM 709 N N . GLU A 1 90 ? 0.860 4.332 15.445 1.00 97.56 90 GLU A N 1
ATOM 710 C CA . GLU A 1 90 ? 2.025 4.808 16.208 1.00 97.56 90 GLU A CA 1
ATOM 711 C C . GLU A 1 90 ? 2.537 6.170 15.707 1.00 97.56 90 GLU A C 1
ATOM 713 O O . GLU A 1 90 ? 2.957 7.008 16.498 1.00 97.56 90 GLU A O 1
ATOM 718 N N . ALA A 1 91 ? 2.411 6.454 14.406 1.00 96.12 91 ALA A N 1
ATOM 719 C CA . ALA A 1 91 ? 2.729 7.757 13.815 1.00 96.12 91 ALA A CA 1
ATOM 720 C C . ALA A 1 91 ? 1.671 8.855 14.084 1.00 96.12 91 ALA A C 1
ATOM 722 O O . ALA A 1 91 ? 1.726 9.942 13.492 1.00 96.12 91 ALA A O 1
ATOM 723 N N . GLY A 1 92 ? 0.688 8.595 14.953 1.00 94.81 92 GLY A N 1
ATOM 724 C CA . GLY A 1 92 ? -0.293 9.584 15.401 1.00 94.81 92 GLY A CA 1
ATOM 725 C C . GLY A 1 92 ? -1.428 9.829 14.404 1.00 94.81 92 GLY A C 1
ATOM 726 O O . GLY A 1 92 ? -1.897 10.962 14.259 1.00 94.81 92 GLY A O 1
ATOM 727 N N . LEU A 1 93 ? -1.860 8.795 13.671 1.00 95.44 93 LEU A N 1
ATOM 728 C CA . LEU A 1 93 ? -3.090 8.843 12.863 1.00 95.44 93 LEU A CA 1
ATOM 729 C C . LEU A 1 93 ? -4.339 8.393 13.641 1.00 95.44 93 LEU A C 1
ATOM 731 O O . LEU A 1 93 ? -5.417 8.315 13.045 1.00 95.44 93 LEU A O 1
ATOM 735 N N . GLY A 1 94 ? -4.219 8.142 14.946 1.00 94.56 94 GLY A N 1
ATOM 736 C CA . GLY A 1 94 ? -5.266 7.520 15.760 1.00 94.56 94 GLY A CA 1
ATOM 737 C C . GLY A 1 94 ? -5.388 6.028 15.458 1.00 94.56 94 GLY A C 1
ATOM 738 O O . GLY A 1 94 ? -4.500 5.448 14.841 1.00 94.56 94 GLY A O 1
ATOM 739 N N . GLU A 1 95 ? -6.493 5.408 15.861 1.00 96.00 95 GLU A N 1
ATOM 740 C CA . GLU A 1 95 ? -6.723 3.988 15.590 1.00 96.00 95 GLU A CA 1
ATOM 741 C C . GLU A 1 95 ? -6.855 3.734 14.078 1.00 96.00 95 GLU A C 1
ATOM 743 O O . GLU A 1 95 ? -7.749 4.261 13.403 1.00 96.00 95 GLU A O 1
ATOM 748 N N . VAL A 1 96 ? -5.935 2.941 13.525 1.00 97.44 96 VAL A N 1
ATOM 749 C CA . VAL A 1 96 ? -5.967 2.497 12.131 1.00 97.44 96 VAL A CA 1
ATOM 750 C C . VAL A 1 96 ? -6.225 0.998 12.090 1.00 97.44 96 VAL A C 1
ATOM 752 O O . VAL A 1 96 ? -5.427 0.195 12.562 1.00 97.44 96 VAL A O 1
ATOM 755 N N . VAL A 1 97 ? -7.331 0.610 11.456 1.00 97.31 97 VAL A N 1
ATOM 756 C CA . VAL A 1 97 ? -7.701 -0.796 11.267 1.00 97.31 97 VAL A CA 1
ATOM 757 C C . VAL A 1 97 ? -7.094 -1.325 9.966 1.00 97.31 97 VAL A C 1
ATOM 759 O O . VAL A 1 97 ? -7.289 -0.742 8.898 1.00 97.31 97 VAL A O 1
ATOM 762 N N . ALA A 1 98 ? -6.412 -2.471 10.032 1.00 97.62 98 ALA A N 1
ATOM 763 C CA . ALA A 1 98 ? -5.711 -3.083 8.896 1.00 97.62 98 ALA A CA 1
ATOM 764 C C . ALA A 1 98 ? -6.606 -3.376 7.679 1.00 97.62 98 ALA A C 1
ATOM 766 O O . ALA A 1 98 ? -6.168 -3.252 6.538 1.00 97.62 98 ALA A O 1
ATOM 767 N N . SER A 1 99 ? -7.876 -3.723 7.893 1.00 97.00 99 SER A N 1
ATOM 768 C CA . SER A 1 99 ? -8.826 -3.964 6.800 1.00 97.00 99 SER A CA 1
ATOM 769 C C . SER A 1 99 ? -9.341 -2.681 6.142 1.00 97.00 99 SER A C 1
ATOM 771 O O . SER A 1 99 ? -9.940 -2.751 5.073 1.00 97.00 99 SER A O 1
ATOM 773 N N . ARG A 1 100 ? -9.122 -1.504 6.745 1.00 96.81 100 ARG A N 1
ATOM 774 C CA . ARG A 1 100 ? -9.664 -0.206 6.305 1.00 96.81 100 ARG A CA 1
ATOM 775 C C . ARG A 1 100 ? -8.588 0.881 6.280 1.00 96.81 100 ARG A C 1
ATOM 777 O O . ARG A 1 100 ? -8.816 2.003 6.729 1.00 96.81 100 ARG A O 1
ATOM 784 N N . LEU A 1 101 ? -7.414 0.549 5.745 1.00 97.62 101 LEU A N 1
ATOM 785 C CA . LEU A 1 101 ? -6.292 1.484 5.664 1.00 97.62 101 LEU A CA 1
ATOM 786 C C . LEU A 1 101 ? -6.711 2.817 5.001 1.00 97.62 101 LEU A C 1
ATOM 788 O O . LEU A 1 101 ? -7.265 2.808 3.892 1.00 97.62 101 LEU A O 1
ATOM 792 N N . PRO A 1 102 ? -6.440 3.971 5.642 1.00 96.50 102 PRO A N 1
ATOM 793 C CA . PRO A 1 102 ? -6.883 5.285 5.184 1.00 96.50 102 PRO A CA 1
ATOM 794 C C . PRO A 1 102 ? -5.939 5.859 4.119 1.00 96.50 102 PRO A C 1
ATOM 796 O O . PRO A 1 102 ? -5.521 7.006 4.225 1.00 96.50 102 PRO A O 1
ATOM 799 N N . ILE A 1 103 ? -5.578 5.050 3.119 1.00 97.38 103 ILE A N 1
ATOM 800 C CA . ILE A 1 103 ? -4.638 5.418 2.055 1.00 97.38 103 ILE A CA 1
ATOM 801 C C . ILE A 1 103 ? -5.414 5.965 0.857 1.00 97.38 103 ILE A C 1
ATOM 803 O O . ILE A 1 103 ? -6.261 5.269 0.281 1.00 97.38 103 ILE A O 1
ATOM 807 N N . ASP A 1 104 ? -5.117 7.208 0.482 1.00 93.94 104 ASP A N 1
ATOM 808 C CA . ASP A 1 104 ? -5.723 7.902 -0.659 1.00 93.94 104 ASP A CA 1
ATOM 809 C C . ASP A 1 104 ? -4.765 8.089 -1.844 1.00 93.94 104 ASP A C 1
ATOM 811 O O . ASP A 1 104 ? -5.223 8.147 -2.985 1.00 93.94 104 ASP A O 1
ATOM 815 N N . GLN A 1 105 ? -3.450 8.094 -1.605 1.00 94.62 105 GLN A N 1
ATOM 816 C CA . GLN A 1 105 ? -2.430 8.089 -2.658 1.00 94.62 105 GLN A CA 1
ATOM 817 C C . GLN A 1 105 ? -1.366 7.041 -2.365 1.00 94.62 105 GLN A C 1
ATOM 819 O O . GLN A 1 105 ? -1.001 6.836 -1.207 1.00 94.62 105 GLN A O 1
ATOM 824 N N . LEU A 1 106 ? -0.874 6.395 -3.420 1.00 95.69 106 LEU A N 1
ATOM 825 C CA . LEU A 1 106 ? 0.115 5.333 -3.325 1.00 95.69 106 LEU A CA 1
ATOM 826 C C . LEU A 1 106 ? 1.020 5.338 -4.562 1.00 95.69 106 LEU A C 1
ATOM 828 O O . LEU A 1 106 ? 0.551 5.431 -5.696 1.00 95.69 106 LEU A O 1
ATOM 832 N N . THR A 1 107 ? 2.327 5.251 -4.352 1.00 94.94 107 THR A N 1
ATOM 833 C CA . THR A 1 107 ? 3.348 5.172 -5.404 1.00 94.94 107 THR A CA 1
ATOM 834 C C . THR A 1 107 ? 4.465 4.247 -4.944 1.00 94.94 107 THR A C 1
ATOM 836 O O . THR A 1 107 ? 4.769 4.182 -3.754 1.00 94.94 107 THR A O 1
ATOM 839 N N . PHE A 1 108 ? 5.064 3.517 -5.880 1.00 95.44 108 PHE A N 1
ATOM 840 C CA . PHE A 1 108 ? 6.096 2.527 -5.598 1.00 95.44 108 PHE A CA 1
ATOM 841 C C . PHE A 1 108 ? 7.413 2.923 -6.258 1.00 95.44 108 PHE A C 1
ATOM 843 O O . PHE A 1 108 ? 7.438 3.358 -7.405 1.00 95.44 108 PHE A O 1
ATOM 850 N N . ASP A 1 109 ? 8.499 2.704 -5.528 1.00 94.31 109 ASP A N 1
ATOM 851 C CA . ASP A 1 109 ? 9.850 2.568 -6.057 1.00 94.31 109 ASP A CA 1
ATOM 852 C C . ASP A 1 109 ? 10.309 1.145 -5.709 1.00 94.31 109 ASP A C 1
ATOM 854 O O . ASP A 1 109 ? 10.787 0.867 -4.603 1.00 94.31 109 ASP A O 1
ATOM 858 N N . LEU A 1 110 ? 10.083 0.211 -6.640 1.00 93.75 110 LEU A N 1
ATOM 859 C CA . LEU A 1 110 ? 10.404 -1.205 -6.433 1.00 93.75 110 LEU A CA 1
ATOM 860 C C . LEU A 1 110 ? 11.911 -1.460 -6.350 1.00 93.75 110 LEU A C 1
ATOM 862 O O . LEU A 1 110 ? 12.312 -2.431 -5.714 1.00 93.75 110 LEU A O 1
ATOM 866 N N . SER A 1 111 ? 12.737 -0.587 -6.935 1.00 92.06 111 SER A N 1
ATOM 867 C CA . SER A 1 111 ? 14.197 -0.710 -6.881 1.00 92.06 111 SER A CA 1
ATOM 868 C C . SER A 1 111 ? 14.741 -0.487 -5.467 1.00 92.06 111 SER A C 1
ATOM 870 O O . SER A 1 111 ? 15.703 -1.134 -5.060 1.00 92.06 111 SER A O 1
ATOM 872 N N . LYS A 1 112 ? 14.076 0.376 -4.686 1.00 94.00 112 LYS A N 1
ATOM 873 C CA . LYS A 1 112 ? 14.451 0.711 -3.301 1.00 94.00 112 LYS A CA 1
ATOM 874 C C . LYS A 1 112 ? 13.568 0.047 -2.244 1.00 94.00 112 LYS A C 1
ATOM 876 O O . LYS A 1 112 ? 13.743 0.309 -1.054 1.00 94.00 112 LYS A O 1
ATOM 881 N N . ASP A 1 113 ? 12.603 -0.776 -2.659 1.00 95.12 113 ASP A N 1
ATOM 882 C CA . ASP A 1 113 ? 11.551 -1.331 -1.796 1.00 95.12 113 ASP A CA 1
ATOM 883 C C . ASP A 1 113 ? 10.783 -0.250 -1.010 1.00 95.12 113 ASP A C 1
ATOM 885 O O . ASP A 1 113 ? 10.349 -0.465 0.128 1.00 95.12 113 ASP A O 1
ATOM 889 N N . ILE A 1 114 ? 10.609 0.923 -1.622 1.00 95.94 114 ILE A N 1
ATOM 890 C CA . ILE A 1 114 ? 9.943 2.077 -1.023 1.00 95.94 114 ILE A CA 1
ATOM 891 C C . ILE A 1 114 ? 8.525 2.214 -1.572 1.00 95.94 114 ILE A C 1
ATOM 893 O O . ILE A 1 114 ? 8.255 2.057 -2.761 1.00 95.94 114 ILE A O 1
ATOM 897 N N . VAL A 1 115 ? 7.613 2.556 -0.672 1.00 96.69 115 VAL A N 1
ATOM 898 C CA . VAL A 1 115 ? 6.240 2.940 -0.963 1.00 96.69 115 VAL A CA 1
ATOM 899 C C . VAL A 1 115 ? 6.019 4.340 -0.416 1.00 96.69 115 VAL A C 1
ATOM 901 O O . VAL A 1 115 ? 6.159 4.566 0.783 1.00 96.69 115 VAL A O 1
ATOM 904 N N . LEU A 1 116 ? 5.653 5.275 -1.282 1.00 97.00 116 LEU A N 1
ATOM 905 C CA . LEU A 1 116 ? 5.179 6.590 -0.871 1.00 97.00 116 LEU A CA 1
ATOM 906 C C . LEU A 1 116 ? 3.664 6.529 -0.764 1.00 97.00 116 LEU A C 1
ATOM 908 O O . LEU A 1 116 ? 2.985 6.144 -1.718 1.00 97.00 116 LEU A O 1
ATOM 912 N N . LEU A 1 117 ? 3.131 6.887 0.397 1.00 97.06 117 LEU A N 1
ATOM 913 C CA . LEU A 1 117 ? 1.700 6.857 0.650 1.00 97.06 117 LEU A CA 1
ATOM 914 C C . LEU A 1 117 ? 1.226 8.140 1.315 1.00 97.06 117 LEU A C 1
ATOM 916 O O . LEU A 1 117 ? 1.925 8.743 2.131 1.00 97.06 117 LEU A O 1
ATOM 920 N N . ARG A 1 118 ? 0.001 8.533 0.975 1.00 97.19 118 ARG A N 1
ATOM 921 C CA . ARG A 1 118 ? -0.734 9.577 1.681 1.00 97.19 118 ARG A CA 1
ATOM 922 C C . ARG A 1 118 ? -1.835 8.931 2.501 1.00 97.19 118 ARG A C 1
ATOM 924 O O . ARG A 1 118 ? -2.584 8.104 1.979 1.00 97.19 118 ARG A O 1
ATOM 931 N N . ALA A 1 119 ? -1.898 9.300 3.775 1.00 97.06 119 ALA A N 1
ATOM 932 C CA . ALA A 1 119 ? -2.912 8.828 4.700 1.00 97.06 119 ALA A CA 1
ATOM 933 C C . ALA A 1 119 ? -3.374 9.960 5.620 1.00 97.06 119 ALA A C 1
ATOM 935 O O . ALA A 1 119 ? -2.556 10.646 6.239 1.00 97.06 119 ALA A O 1
ATOM 936 N N . LYS A 1 120 ? -4.695 10.173 5.697 1.00 95.00 120 LYS A N 1
ATOM 937 C CA . LYS A 1 120 ? -5.322 11.279 6.456 1.00 95.00 120 LYS A CA 1
ATOM 938 C C . LYS A 1 120 ? -4.641 12.639 6.197 1.00 95.00 120 LYS A C 1
ATOM 940 O O . LYS A 1 120 ? -4.377 13.406 7.117 1.00 95.00 120 LYS A O 1
ATOM 945 N N . GLY A 1 121 ? -4.294 12.912 4.937 1.00 94.19 121 GLY A N 1
ATOM 946 C CA . GLY A 1 121 ? -3.664 14.169 4.518 1.00 94.19 121 GLY A CA 1
ATOM 947 C C . GLY A 1 121 ? -2.154 14.284 4.765 1.00 94.19 121 GLY A C 1
ATOM 948 O O . GLY A 1 121 ? -1.549 15.210 4.230 1.00 94.19 121 GLY A O 1
ATOM 949 N N . LYS A 1 122 ? -1.536 13.352 5.500 1.00 96.56 122 LYS A N 1
ATOM 950 C CA . LYS A 1 122 ? -0.090 13.309 5.779 1.00 96.56 122 LYS A CA 1
ATOM 951 C C . LYS A 1 122 ? 0.627 12.365 4.808 1.00 96.56 122 LYS A C 1
ATOM 953 O O . LYS A 1 122 ? 0.015 11.415 4.318 1.00 96.56 122 LYS A O 1
ATOM 958 N N . TYR A 1 123 ? 1.912 12.613 4.558 1.00 97.31 123 TYR A N 1
ATOM 959 C CA . TYR A 1 123 ? 2.740 11.806 3.660 1.00 97.31 123 TYR A CA 1
ATOM 960 C C . TYR A 1 123 ? 3.726 10.945 4.442 1.00 97.31 123 TYR A C 1
ATOM 962 O O . TYR A 1 123 ? 4.312 11.377 5.439 1.00 97.31 123 TYR A O 1
ATOM 970 N N . PHE A 1 124 ? 3.901 9.717 3.969 1.00 97.69 124 PHE A N 1
ATOM 971 C CA . PHE A 1 124 ? 4.784 8.739 4.573 1.00 97.69 124 PHE A CA 1
ATOM 972 C C . PHE A 1 124 ? 5.562 7.978 3.513 1.00 97.69 124 PHE A C 1
ATOM 974 O O . PHE A 1 124 ? 5.061 7.687 2.425 1.00 97.69 124 PHE A O 1
ATOM 981 N N . GLN A 1 125 ? 6.772 7.603 3.892 1.00 97.88 125 GLN A N 1
ATOM 982 C CA . GLN A 1 125 ? 7.572 6.601 3.228 1.00 97.88 125 GLN A CA 1
ATOM 983 C C . GLN A 1 125 ? 7.476 5.300 4.022 1.00 97.88 125 GLN A C 1
ATOM 985 O O . GLN A 1 125 ? 7.731 5.279 5.223 1.00 97.88 125 GLN A O 1
ATOM 990 N N . TRP A 1 126 ? 7.130 4.209 3.353 1.00 97.94 126 TRP A N 1
ATOM 991 C CA . TRP A 1 126 ? 7.097 2.868 3.915 1.00 97.94 126 TRP A CA 1
ATOM 992 C C . TRP A 1 126 ? 8.119 1.986 3.208 1.00 97.94 126 TRP A C 1
ATOM 994 O O . TRP A 1 126 ? 8.064 1.821 1.989 1.00 97.94 126 TRP A O 1
ATOM 1004 N N . ASN A 1 127 ? 9.047 1.398 3.960 1.00 97.44 127 ASN A N 1
ATOM 1005 C CA . ASN A 1 127 ? 9.946 0.384 3.421 1.00 97.44 127 ASN A CA 1
ATOM 1006 C C . ASN A 1 127 ? 9.302 -1.004 3.539 1.00 97.44 127 ASN A C 1
ATOM 1008 O O . ASN A 1 127 ? 9.012 -1.468 4.643 1.00 97.44 127 ASN A O 1
ATOM 1012 N N . ARG A 1 128 ? 9.113 -1.694 2.411 1.00 95.06 128 ARG A N 1
ATOM 1013 C CA . ARG A 1 128 ? 8.384 -2.974 2.351 1.00 95.06 128 ARG A CA 1
ATOM 1014 C C . ARG A 1 128 ? 9.124 -4.132 3.014 1.00 95.06 128 ARG A C 1
ATOM 1016 O O . ARG A 1 128 ? 8.459 -5.015 3.541 1.00 95.06 128 ARG A O 1
ATOM 1023 N N . LYS A 1 129 ? 10.460 -4.126 2.992 1.00 93.75 129 LYS A N 1
ATOM 1024 C CA . LYS A 1 129 ? 11.297 -5.188 3.577 1.00 93.75 129 LYS A CA 1
ATOM 1025 C C . LYS A 1 129 ? 11.597 -4.946 5.050 1.00 93.75 129 LYS A C 1
ATOM 1027 O O . LYS A 1 129 ? 11.532 -5.863 5.856 1.00 93.75 129 LYS A O 1
ATOM 1032 N N . LYS A 1 130 ? 11.929 -3.702 5.400 1.00 95.69 130 LYS A N 1
ATOM 1033 C CA . LYS A 1 130 ? 12.268 -3.307 6.775 1.00 95.69 130 LYS A CA 1
ATOM 1034 C C . LYS A 1 130 ? 11.034 -3.065 7.642 1.00 95.69 130 LYS A C 1
ATOM 1036 O O . LYS A 1 130 ? 11.169 -2.984 8.854 1.00 95.69 130 LYS A O 1
ATOM 1041 N N . HIS A 1 131 ? 9.855 -2.923 7.030 1.00 94.75 131 HIS A N 1
ATOM 1042 C CA . HIS A 1 131 ? 8.601 -2.571 7.704 1.00 94.75 131 HIS A CA 1
ATOM 1043 C C . HIS A 1 131 ? 8.715 -1.298 8.547 1.00 94.75 131 HIS A C 1
ATOM 1045 O O . HIS A 1 131 ? 8.162 -1.198 9.639 1.00 94.75 131 HIS A O 1
ATOM 1051 N N . ALA A 1 132 ? 9.461 -0.329 8.021 1.00 95.69 132 ALA A N 1
ATOM 1052 C CA . ALA A 1 132 ? 9.720 0.940 8.675 1.00 95.69 132 ALA A CA 1
ATOM 1053 C C . ALA A 1 132 ? 8.903 2.041 7.998 1.00 95.69 132 ALA A C 1
ATOM 1055 O O . ALA A 1 132 ? 8.923 2.168 6.769 1.00 95.69 132 ALA A O 1
ATOM 1056 N N . LEU A 1 133 ? 8.206 2.831 8.813 1.00 97.56 133 LEU A N 1
ATOM 1057 C CA . LEU A 1 133 ? 7.456 4.003 8.383 1.00 97.56 133 LEU A CA 1
ATOM 1058 C C . LEU A 1 133 ? 8.229 5.265 8.767 1.00 97.56 133 LEU A C 1
ATOM 1060 O O . LEU A 1 133 ? 8.652 5.422 9.909 1.00 97.56 133 LEU A O 1
ATOM 1064 N N . THR A 1 134 ? 8.367 6.193 7.830 1.00 97.25 134 THR A N 1
ATOM 1065 C CA . THR A 1 134 ? 8.956 7.510 8.072 1.00 97.25 134 THR A CA 1
ATOM 1066 C C . THR A 1 134 ? 7.991 8.567 7.573 1.00 97.25 134 THR A C 1
ATOM 1068 O O . THR A 1 134 ? 7.513 8.498 6.441 1.00 97.25 134 THR A O 1
ATOM 1071 N N . LYS A 1 135 ? 7.674 9.549 8.415 1.00 97.31 135 LYS A N 1
ATOM 1072 C CA . LYS A 1 135 ? 6.894 10.709 7.988 1.00 97.31 135 LYS A CA 1
ATOM 1073 C C . LYS A 1 135 ? 7.773 11.592 7.109 1.00 97.31 135 LYS A C 1
ATOM 1075 O O . LYS A 1 135 ? 8.909 11.874 7.470 1.00 97.31 135 LYS A O 1
ATOM 1080 N N . ILE A 1 136 ? 7.234 12.024 5.980 1.00 96.31 136 ILE A N 1
AT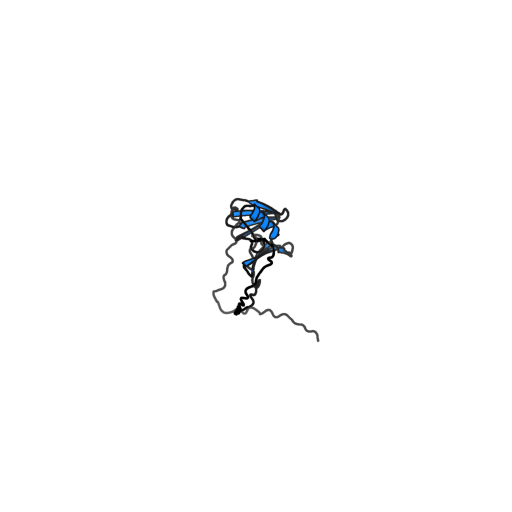OM 1081 C CA . ILE A 1 136 ? 7.927 12.894 5.032 1.00 96.31 136 ILE A CA 1
ATOM 1082 C C . ILE A 1 136 ? 7.048 14.096 4.701 1.00 96.31 136 ILE A C 1
ATOM 1084 O O . ILE A 1 136 ? 5.845 14.115 4.984 1.00 96.31 136 ILE A O 1
ATOM 1088 N N . GLU A 1 137 ? 7.649 15.105 4.089 1.00 93.25 137 GLU A N 1
ATOM 1089 C CA . GLU A 1 137 ? 6.894 16.169 3.443 1.00 93.25 137 GLU A CA 1
ATOM 1090 C C . GLU A 1 137 ? 6.216 15.657 2.169 1.00 93.25 137 GLU A C 1
ATOM 1092 O O . GLU A 1 137 ? 6.411 14.515 1.743 1.00 93.25 137 GLU A O 1
ATOM 1097 N N . LYS A 1 138 ? 5.381 16.502 1.558 1.00 91.38 138 LYS A N 1
ATOM 1098 C CA . LYS A 1 138 ? 4.749 16.173 0.284 1.00 91.38 138 LYS A CA 1
ATOM 1099 C C . LYS A 1 138 ? 5.847 15.856 -0.742 1.00 91.38 138 LYS A C 1
ATOM 1101 O O . LYS A 1 138 ? 6.641 16.746 -1.042 1.00 91.38 138 LYS A O 1
ATOM 1106 N N . PRO A 1 139 ? 5.877 14.641 -1.313 1.00 81.19 139 PRO A N 1
ATOM 1107 C CA . PRO A 1 139 ? 6.822 14.328 -2.370 1.00 81.19 139 PRO A CA 1
ATOM 1108 C C . PRO A 1 139 ? 6.639 15.313 -3.524 1.00 81.19 139 PRO A C 1
ATOM 1110 O O . PRO A 1 139 ? 5.500 15.607 -3.911 1.00 81.19 139 PRO A O 1
ATOM 1113 N N . ALA A 1 140 ? 7.747 15.813 -4.078 1.00 69.88 140 ALA A N 1
ATOM 1114 C CA . ALA A 1 140 ? 7.708 16.519 -5.350 1.00 69.88 140 ALA A CA 1
ATOM 1115 C C . ALA A 1 140 ? 6.975 15.620 -6.353 1.00 69.88 140 ALA A C 1
ATOM 1117 O O . ALA A 1 140 ? 7.264 14.425 -6.442 1.00 69.88 140 ALA A O 1
ATOM 1118 N N . ALA A 1 141 ? 5.952 16.171 -7.010 1.00 59.84 141 ALA A N 1
ATOM 1119 C CA . ALA A 1 141 ? 5.066 15.392 -7.859 1.00 59.84 141 ALA A CA 1
ATOM 1120 C C . ALA A 1 141 ? 5.898 14.602 -8.877 1.00 59.84 141 ALA A C 1
ATOM 1122 O O . ALA A 1 141 ? 6.632 15.188 -9.671 1.00 59.84 141 ALA A O 1
ATOM 1123 N N . THR A 1 142 ? 5.782 13.275 -8.858 1.00 54.78 142 THR A N 1
ATOM 1124 C CA . THR A 1 142 ? 6.252 12.466 -9.978 1.00 54.78 142 THR A CA 1
ATOM 1125 C C . THR A 1 142 ? 5.468 12.873 -11.228 1.00 54.78 142 THR A C 1
ATOM 1127 O O . THR A 1 142 ? 4.303 13.281 -11.113 1.00 54.78 142 THR A O 1
ATOM 1130 N N . PRO A 1 143 ? 6.090 12.827 -12.421 1.00 45.00 143 PRO A N 1
ATOM 1131 C CA . PRO A 1 143 ? 5.452 13.272 -13.649 1.00 45.00 143 PRO A CA 1
ATOM 1132 C C . PRO A 1 143 ? 4.104 12.572 -13.815 1.00 45.00 143 PRO A C 1
ATOM 1134 O O . PRO A 1 143 ? 3.986 11.346 -13.814 1.00 45.00 143 PRO A O 1
ATOM 1137 N N . LYS A 1 144 ? 3.072 13.410 -13.884 1.00 44.69 144 LYS A N 1
ATOM 1138 C CA . LYS A 1 144 ? 1.670 13.045 -14.036 1.00 44.69 144 LYS A CA 1
ATOM 1139 C C . LYS A 1 144 ? 1.550 12.160 -15.277 1.00 44.69 144 LYS A C 1
ATOM 1141 O O . LYS A 1 144 ? 1.885 12.599 -16.375 1.00 44.69 144 LYS A O 1
ATOM 1146 N N . LYS A 1 145 ? 1.063 10.927 -15.109 1.00 49.38 145 LYS A N 1
ATOM 1147 C CA . LYS A 1 145 ? 0.626 10.088 -16.231 1.00 49.38 145 LYS A CA 1
ATOM 1148 C C . LYS A 1 145 ? -0.297 10.943 -17.122 1.00 49.38 145 LYS A C 1
ATOM 1150 O O . LYS A 1 145 ? -1.185 11.599 -16.563 1.00 49.38 145 LYS A O 1
ATOM 1155 N N . PRO A 1 146 ? -0.117 10.967 -18.458 1.00 37.50 146 PRO A N 1
ATOM 1156 C CA . PRO A 1 146 ? -1.101 11.568 -19.347 1.00 37.50 146 PRO A CA 1
ATOM 1157 C C . PRO A 1 146 ? -2.480 11.009 -18.983 1.00 37.50 146 PRO A C 1
ATOM 1159 O O . PRO A 1 146 ? -2.562 9.814 -18.665 1.00 37.50 146 PRO A O 1
ATOM 1162 N N . PRO A 1 147 ? -3.545 11.831 -18.958 1.00 39.31 147 PRO A N 1
ATOM 1163 C CA . PRO A 1 147 ? -4.881 11.322 -18.696 1.00 39.31 147 PRO A CA 1
ATOM 1164 C C . PRO A 1 147 ? -5.098 10.120 -19.608 1.00 39.31 147 PRO A C 1
ATOM 1166 O O . PRO A 1 147 ? -4.816 10.198 -20.805 1.00 39.31 147 PRO A O 1
ATOM 1169 N N . ALA A 1 148 ? -5.513 8.994 -19.020 1.00 51.00 148 ALA A N 1
ATOM 1170 C CA . ALA A 1 148 ? -5.958 7.854 -19.798 1.00 51.00 148 ALA A CA 1
ATOM 1171 C C . ALA A 1 148 ? -6.945 8.412 -20.823 1.00 51.00 148 ALA A C 1
ATOM 1173 O O . ALA A 1 148 ? -7.961 8.990 -20.439 1.00 51.00 148 ALA A O 1
ATOM 1174 N N . SER A 1 149 ? -6.581 8.357 -22.102 1.00 40.69 149 SER A N 1
ATOM 1175 C CA . SER A 1 149 ? -7.442 8.800 -23.180 1.00 40.69 149 SER A CA 1
ATOM 1176 C C . SER A 1 149 ? -8.620 7.842 -23.215 1.00 40.69 149 SER A C 1
ATOM 1178 O O . SER A 1 149 ? -8.601 6.836 -23.921 1.00 40.69 149 SER A O 1
ATOM 1180 N N . ASP A 1 150 ? -9.644 8.158 -22.436 1.00 44.69 150 ASP A N 1
ATOM 1181 C CA . ASP A 1 150 ? -10.981 7.619 -22.586 1.00 44.69 150 ASP A CA 1
ATOM 1182 C C . ASP A 1 150 ? -11.600 8.288 -23.824 1.00 44.69 150 ASP A C 1
ATOM 1184 O O . ASP A 1 150 ? -12.547 9.063 -23.763 1.00 44.69 150 ASP A O 1
ATOM 1188 N N . LYS A 1 151 ? -10.984 8.065 -24.992 1.00 40.38 151 LYS A N 1
ATOM 1189 C CA . LYS A 1 151 ? -11.614 8.329 -26.283 1.00 40.38 151 LYS A CA 1
ATOM 1190 C C . LYS A 1 151 ? -12.348 7.060 -26.692 1.00 40.38 151 LYS A C 1
ATOM 1192 O O . LYS A 1 151 ? -11.903 6.307 -27.553 1.00 40.38 151 LYS A O 1
ATOM 1197 N N . ARG A 1 152 ? -13.489 6.830 -26.047 1.00 47.91 152 ARG A N 1
ATOM 1198 C CA . ARG A 1 152 ? -14.570 5.995 -26.573 1.00 47.91 152 ARG A CA 1
ATOM 1199 C C . ARG A 1 152 ? -15.881 6.772 -26.519 1.00 47.91 152 ARG A C 1
ATOM 1201 O O . ARG A 1 152 ? -16.714 6.505 -25.670 1.00 47.91 152 ARG A O 1
ATOM 1208 N N . SER A 1 153 ? -16.038 7.711 -27.448 1.00 40.56 153 SER A N 1
ATOM 1209 C CA . SER A 1 153 ? -17.257 7.880 -28.250 1.00 40.56 153 SER A CA 1
ATOM 1210 C C . SER A 1 153 ? -17.082 9.086 -29.173 1.00 40.56 153 SER A C 1
ATOM 1212 O O . SER A 1 153 ? -17.299 10.224 -28.773 1.00 40.56 153 SER A O 1
ATOM 1214 N N . ASP A 1 154 ? -16.717 8.839 -30.423 1.00 38.78 154 ASP A N 1
ATOM 1215 C CA . ASP A 1 154 ? -17.615 9.304 -31.468 1.00 38.78 154 ASP A CA 1
ATOM 1216 C C . ASP A 1 154 ? -17.637 8.258 -32.578 1.00 38.78 154 ASP A C 1
ATOM 1218 O O . ASP A 1 154 ? -16.616 7.665 -32.937 1.00 38.78 154 ASP A O 1
ATOM 1222 N N . SER A 1 155 ? -18.843 7.925 -32.999 1.00 38.09 155 SER A N 1
ATOM 1223 C CA . SER A 1 155 ? -19.133 6.756 -33.810 1.00 38.09 155 SER A CA 1
ATOM 1224 C C . SER A 1 155 ? -18.907 7.098 -35.276 1.00 38.09 155 SER A C 1
ATOM 1226 O O . SER A 1 155 ? -19.567 7.983 -35.808 1.00 38.09 155 SER A O 1
ATOM 1228 N N . LYS A 1 156 ? -18.035 6.353 -35.962 1.00 34.00 156 LYS A N 1
ATOM 1229 C CA . LYS A 1 156 ? -18.067 6.251 -37.426 1.00 34.00 156 LYS A CA 1
ATOM 1230 C C . LYS A 1 156 ? -18.383 4.795 -37.789 1.00 34.00 156 LYS A C 1
ATOM 1232 O O . LYS A 1 156 ? -17.676 3.902 -37.318 1.00 34.00 156 LYS A O 1
ATOM 1237 N N . PRO A 1 157 ? -19.468 4.521 -38.533 1.00 39.19 157 PRO A N 1
ATOM 1238 C CA . PRO A 1 157 ? -19.925 3.161 -38.771 1.00 39.19 157 PRO A CA 1
ATOM 1239 C C . PRO A 1 157 ? -18.996 2.458 -39.762 1.00 39.19 157 PRO A C 1
ATOM 1241 O O . PRO A 1 157 ? -18.724 2.983 -40.838 1.00 39.19 157 PRO A O 1
ATOM 1244 N N . GLY A 1 158 ? -18.544 1.254 -39.402 1.00 44.88 158 GLY A N 1
ATOM 1245 C CA . GLY A 1 158 ? -17.940 0.320 -40.353 1.00 44.88 158 GLY A CA 1
ATOM 1246 C C . GLY A 1 158 ? -16.530 -0.156 -40.018 1.00 44.88 158 GLY A C 1
ATOM 1247 O O . GLY A 1 158 ? -15.612 0.082 -40.789 1.00 44.88 158 GLY A O 1
ATOM 1248 N N . GLN A 1 159 ? -16.363 -0.920 -38.934 1.00 37.59 159 GLN A N 1
ATOM 1249 C CA . GLN A 1 159 ? -15.426 -2.048 -38.967 1.00 37.59 159 GLN A CA 1
ATOM 1250 C C . GLN A 1 159 ? -15.799 -3.085 -37.904 1.00 37.59 159 GLN A C 1
ATOM 1252 O O . GLN A 1 159 ? -15.715 -2.836 -36.703 1.00 37.59 159 GLN A O 1
ATOM 1257 N N . GLN A 1 160 ? -16.275 -4.247 -38.357 1.00 37.44 160 GLN A N 1
ATOM 1258 C CA . GLN A 1 160 ? -16.603 -5.387 -37.504 1.00 37.44 160 GLN A CA 1
ATOM 1259 C C . GLN A 1 160 ? -15.352 -5.854 -36.749 1.00 37.44 160 GLN A C 1
ATOM 1261 O O . GLN A 1 160 ? -14.403 -6.363 -37.345 1.00 37.44 160 GLN A O 1
ATOM 1266 N N . VAL A 1 161 ? -15.364 -5.723 -35.423 1.00 42.03 161 VAL A N 1
ATOM 1267 C CA . VAL A 1 161 ? -14.361 -6.352 -34.560 1.00 42.03 161 VAL A CA 1
ATOM 1268 C C . VAL A 1 161 ? -14.676 -7.847 -34.507 1.00 42.03 161 VAL A C 1
ATOM 1270 O O . VAL A 1 161 ? -15.722 -8.244 -33.991 1.00 42.03 161 VAL A O 1
ATOM 1273 N N . LYS A 1 162 ? -13.792 -8.680 -35.073 1.00 45.56 162 LYS A N 1
ATOM 1274 C CA . LYS A 1 162 ? -13.926 -10.144 -35.044 1.00 45.56 162 LYS A CA 1
ATOM 1275 C C . LYS A 1 162 ? -14.061 -10.624 -33.596 1.00 45.56 162 LYS A C 1
ATOM 1277 O O . LYS A 1 162 ? -13.174 -10.425 -32.769 1.00 45.56 162 LYS A O 1
ATOM 1282 N N . LYS A 1 163 ? -15.197 -11.258 -33.308 1.00 36.62 163 LYS A N 1
ATOM 1283 C CA . LYS A 1 163 ? -15.520 -11.901 -32.034 1.00 36.62 163 LYS A CA 1
ATOM 1284 C C . LYS A 1 163 ? -14.561 -13.076 -31.831 1.00 36.62 163 LYS A C 1
ATOM 1286 O O . LYS A 1 163 ? -14.555 -13.995 -32.643 1.00 36.62 163 LYS A O 1
ATOM 1291 N N . TYR A 1 164 ? -13.751 -13.044 -30.773 1.00 44.94 164 TYR A N 1
ATOM 1292 C CA . TYR A 1 164 ? -12.920 -14.187 -30.392 1.00 44.94 164 TYR A CA 1
ATOM 1293 C C . TYR A 1 164 ? -13.833 -15.369 -30.043 1.00 44.94 164 TYR A C 1
ATOM 1295 O O . TYR A 1 164 ? -14.579 -15.314 -29.062 1.00 44.94 164 TYR A O 1
ATOM 1303 N N . GLN A 1 165 ? -13.801 -16.411 -30.871 1.00 45.53 165 GLN A N 1
ATOM 1304 C CA . GLN A 1 165 ? -14.356 -17.718 -30.550 1.00 45.53 165 GLN A CA 1
ATOM 1305 C C . GLN A 1 165 ? -13.197 -18.653 -30.190 1.00 45.53 165 GLN A C 1
ATOM 1307 O O . GLN A 1 165 ? -12.274 -18.791 -30.991 1.00 45.53 165 GLN A O 1
ATOM 1312 N N . PRO A 1 166 ? -13.210 -19.288 -29.008 1.00 43.06 166 PRO A N 1
ATOM 1313 C CA . PRO A 1 166 ? -12.235 -20.317 -28.690 1.00 43.06 166 PRO A CA 1
ATOM 1314 C C . PRO A 1 166 ? -12.531 -21.575 -29.517 1.00 43.06 166 PRO A C 1
ATOM 1316 O O . PRO A 1 166 ? -13.650 -22.092 -29.479 1.00 43.06 166 PRO A O 1
ATOM 1319 N N . SER A 1 167 ? -11.528 -22.077 -30.240 1.00 40.72 167 SER A N 1
ATOM 1320 C CA . SER A 1 167 ? -11.594 -23.366 -30.930 1.00 40.72 167 SER A CA 1
ATOM 1321 C C . SER A 1 167 ? -11.763 -24.481 -29.903 1.00 40.72 167 SER A C 1
ATOM 1323 O O . SER A 1 167 ? -10.831 -24.822 -29.179 1.00 40.72 167 SER A O 1
ATOM 1325 N N . ARG A 1 168 ? -12.965 -25.053 -29.818 1.00 50.25 168 ARG A N 1
ATOM 1326 C CA . ARG A 1 168 ? -13.143 -26.387 -29.247 1.00 50.25 168 ARG A CA 1
ATOM 1327 C C . ARG A 1 168 ? -12.923 -27.382 -30.372 1.00 50.25 168 ARG A C 1
ATOM 1329 O O . ARG A 1 168 ? -13.876 -27.785 -31.030 1.00 50.25 168 ARG A O 1
ATOM 1336 N N . GLU A 1 169 ? -11.670 -27.751 -30.598 1.00 50.19 169 GLU A N 1
ATOM 1337 C CA . GLU A 1 169 ? -11.411 -29.041 -31.224 1.00 50.19 169 GLU A CA 1
ATOM 1338 C C . GLU A 1 169 ? -11.776 -30.115 -30.199 1.00 50.19 169 GLU A C 1
ATOM 1340 O O . GLU A 1 169 ? -11.041 -30.382 -29.251 1.00 50.19 169 GLU A O 1
ATOM 1345 N N . LEU A 1 170 ? -12.984 -30.658 -30.333 1.00 47.25 170 LEU A N 1
ATOM 1346 C CA . LEU A 1 170 ? -13.324 -31.952 -29.766 1.00 47.25 170 LEU A CA 1
ATOM 1347 C C . LEU A 1 170 ? -12.916 -32.978 -30.822 1.00 47.25 170 LEU A C 1
ATOM 1349 O O . LEU A 1 170 ? -13.578 -33.100 -31.853 1.00 47.25 170 LEU A O 1
ATOM 1353 N N . SER A 1 171 ? -11.788 -33.646 -30.585 1.00 53.03 171 SER A N 1
ATOM 1354 C CA . SER A 1 171 ? -11.378 -34.823 -31.347 1.00 53.03 171 SER A CA 1
ATOM 1355 C C . SER A 1 171 ? -12.513 -35.850 -31.371 1.00 53.03 171 SER A C 1
ATOM 1357 O O . SER A 1 171 ? -13.169 -36.073 -30.351 1.00 53.03 171 SER A O 1
ATOM 1359 N N . ARG A 1 172 ? -12.745 -36.408 -32.563 1.00 54.50 172 ARG A N 1
ATOM 1360 C CA . ARG A 1 172 ? -13.650 -37.533 -32.829 1.00 54.50 172 ARG A CA 1
ATOM 1361 C C . ARG A 1 172 ? -13.246 -38.791 -32.073 1.00 54.50 172 ARG A C 1
ATOM 1363 O O . ARG A 1 172 ? -12.025 -38.980 -31.882 1.00 54.50 172 ARG A O 1
#

Radius of gyration: 33.01 Å; chains: 1; bounding box: 62×54×133 Å

Foldseek 3Di:
DDDDDDDDDDDDDDDDDDDDDDDDDDDDDDDCPDDDWPPDWDWDADPVRQWTKTWTQDPPRFIFIWIAGNVVRDIDGLAQLVLVQVQVCVVPPPRGDSRHFQWDDWDDDVVQQWIWTDGPNWIWIARRPVSDIDTDHDPDDDPDDDPPPPPPDDDDDDDDDDDDDDDPPPDD

Sequence (172 aa):
MKRPHQRLSMPPRFIALATLLATVSLVLSGSALGEIYKSRISPQWSADNSHFWYRNNLAKGAREFVLVDLQKGTRQAAFDHQRLAKALSEAGLGEVVASRLPIDQLTFDLSKDIVLLRAKGKYFQWNRKKHALTKIEKPAATPKKPPASDKRSDSKPGQQVKKYQPSRELSR